Protein AF-A0A956WP10-F1 (afdb_monomer)

Mean predicted aligned error: 10.45 Å

Foldseek 3Di:
DQDAPDDAQDWAKFKAWEQDPQRKIKIWIFIWGFHDDDVVQQKTWIARAGTDDIFIAGNVGHTDDPVPDPVVLVVLVRVLHGFIAMDHSCRRVPDYDYDYVCCSVVVDCGRVVPDDPVVVVVVVVVVVVVVVVVPPDDDPDPDDD

Structure (mmCIF, N/CA/C/O backbone):
data_AF-A0A956WP10-F1
#
_entry.id   AF-A0A956WP10-F1
#
loop_
_atom_site.group_PDB
_atom_site.id
_atom_site.type_symbol
_atom_site.label_atom_id
_atom_site.label_alt_id
_atom_site.label_comp_id
_atom_site.label_asym_id
_atom_site.label_entity_id
_atom_site.label_seq_id
_atom_site.pdbx_PDB_ins_code
_atom_site.Cartn_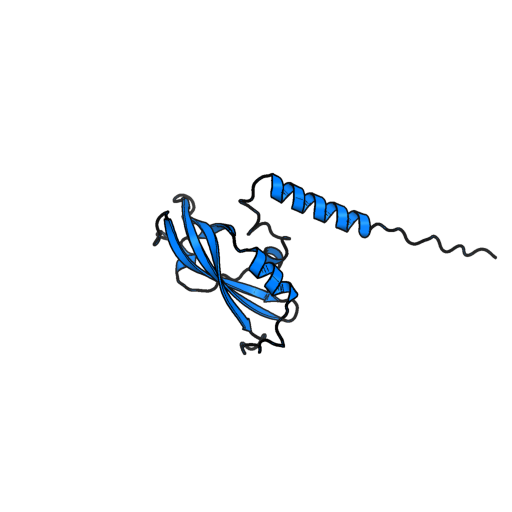x
_atom_site.Cartn_y
_atom_site.Cartn_z
_atom_site.occupancy
_atom_site.B_iso_or_equiv
_atom_site.auth_seq_id
_atom_site.auth_comp_id
_atom_site.auth_asym_id
_atom_site.auth_atom_id
_atom_site.pdbx_PDB_model_num
ATOM 1 N N . MET A 1 1 ? 0.862 -11.526 22.795 1.00 70.50 1 MET A N 1
ATOM 2 C CA . MET A 1 1 ? -0.068 -11.269 21.678 1.00 70.50 1 MET A CA 1
ATOM 3 C C . MET A 1 1 ? 0.383 -9.978 21.025 1.00 70.50 1 MET A C 1
ATOM 5 O O . MET A 1 1 ? 0.957 -9.174 21.752 1.00 70.50 1 MET A O 1
ATOM 9 N N . PRO A 1 2 ? 0.228 -9.811 19.707 1.00 81.19 2 PRO A N 1
ATOM 10 C CA . PRO A 1 2 ? 0.549 -8.551 19.044 1.00 81.19 2 PRO A CA 1
ATOM 11 C C . PRO A 1 2 ? -0.293 -7.423 19.651 1.00 81.19 2 PRO A C 1
ATOM 13 O O . PRO A 1 2 ? -1.477 -7.617 19.920 1.00 81.19 2 PRO A O 1
ATOM 16 N N . GLU A 1 3 ? 0.312 -6.266 19.900 1.00 88.94 3 GLU A N 1
ATOM 17 C CA . GLU A 1 3 ? -0.377 -5.107 20.473 1.00 88.94 3 GLU A CA 1
ATOM 18 C C . GLU A 1 3 ? -0.489 -3.996 19.432 1.00 88.94 3 GLU A C 1
ATOM 20 O O . GLU A 1 3 ? 0.414 -3.787 18.626 1.00 88.94 3 GLU A O 1
ATOM 25 N N . ALA A 1 4 ? -1.611 -3.279 19.449 1.00 92.44 4 ALA A N 1
ATOM 26 C CA . ALA A 1 4 ? -1.801 -2.115 18.599 1.00 92.44 4 ALA A CA 1
ATOM 27 C C . ALA A 1 4 ? -1.006 -0.924 19.158 1.00 92.44 4 ALA A C 1
ATOM 29 O O . ALA A 1 4 ? -1.360 -0.374 20.203 1.00 92.44 4 ALA A O 1
ATOM 30 N N . HIS A 1 5 ? 0.031 -0.488 18.447 1.00 95.94 5 HIS A N 1
ATOM 31 C CA . HIS A 1 5 ? 0.802 0.711 18.782 1.00 95.94 5 HIS A CA 1
ATOM 32 C C . HIS A 1 5 ? 0.088 2.015 18.388 1.00 95.94 5 HIS A C 1
ATOM 34 O O . HIS A 1 5 ? 0.383 3.069 18.955 1.00 95.94 5 HIS A O 1
ATOM 40 N N . TYR A 1 6 ? -0.862 1.955 17.447 1.00 96.31 6 TYR A N 1
ATOM 41 C CA . TYR A 1 6 ? -1.600 3.117 16.941 1.00 96.31 6 TYR A CA 1
ATOM 42 C C . TYR A 1 6 ? -3.113 3.000 17.169 1.00 96.31 6 TYR A C 1
ATOM 44 O O . TYR A 1 6 ? -3.698 1.921 17.118 1.00 96.31 6 TYR A O 1
ATOM 52 N N . GLN A 1 7 ? -3.761 4.142 17.392 1.00 96.06 7 GLN A N 1
ATOM 53 C CA . GLN A 1 7 ? -5.199 4.291 17.628 1.00 96.06 7 GLN A CA 1
ATOM 54 C C . GLN A 1 7 ? -5.904 4.935 16.424 1.00 96.06 7 GLN A C 1
ATOM 56 O O . GLN A 1 7 ? -5.255 5.642 15.645 1.00 96.06 7 GLN A O 1
ATOM 61 N N . PRO A 1 8 ? -7.232 4.758 16.268 1.00 96.00 8 PRO A N 1
ATOM 62 C CA . PRO A 1 8 ? -8.006 5.442 15.234 1.00 96.00 8 PRO A CA 1
ATOM 63 C C . PRO A 1 8 ? -7.738 6.954 15.180 1.00 96.00 8 PRO A C 1
ATOM 65 O O . PRO A 1 8 ? -7.695 7.637 16.203 1.00 96.00 8 PRO A O 1
ATOM 68 N N . GLY A 1 9 ? -7.531 7.476 13.971 1.00 94.06 9 GLY A N 1
ATOM 69 C CA . GLY A 1 9 ? -7.135 8.861 13.703 1.00 94.06 9 GLY A CA 1
ATOM 70 C C . GLY A 1 9 ? -5.620 9.103 13.684 1.00 94.06 9 GLY A C 1
ATOM 71 O O . GLY A 1 9 ? -5.174 10.091 13.099 1.00 94.06 9 GLY A O 1
ATOM 72 N N . GLN A 1 10 ? -4.809 8.206 14.254 1.00 97.62 10 GLN A N 1
ATOM 73 C CA . GLN A 1 10 ? -3.350 8.294 14.160 1.00 97.62 10 GLN A CA 1
ATOM 74 C C . GLN A 1 10 ? -2.845 7.773 12.814 1.00 97.62 10 GLN A C 1
ATOM 76 O O . GLN A 1 10 ? -3.550 7.083 12.075 1.00 97.62 10 GLN A O 1
ATOM 81 N N . SER A 1 11 ? -1.614 8.147 12.466 1.00 97.19 11 SER A N 1
ATOM 82 C CA . SER A 1 11 ? -0.989 7.741 11.211 1.00 97.19 11 SER A CA 1
ATOM 83 C C . SER A 1 11 ? 0.430 7.239 11.423 1.00 97.19 11 SER A C 1
ATOM 85 O O . SER A 1 11 ? 1.144 7.748 12.284 1.00 97.19 11 SER A O 1
ATOM 87 N N . PHE A 1 12 ? 0.840 6.295 10.583 1.00 97.06 12 PHE A N 1
ATOM 88 C CA . PHE A 1 12 ? 2.190 5.743 10.548 1.00 97.06 12 PHE A CA 1
ATOM 89 C C . PHE A 1 12 ? 2.656 5.523 9.108 1.00 97.06 12 PHE A C 1
ATOM 91 O O . PHE A 1 12 ? 1.867 5.600 8.162 1.00 97.06 12 PHE A O 1
ATOM 98 N N . SER A 1 13 ? 3.960 5.306 8.931 1.00 96.88 13 SER A N 1
ATOM 99 C CA . SER A 1 13 ? 4.521 4.973 7.619 1.00 96.88 13 SER A CA 1
ATOM 100 C C . SER A 1 13 ? 4.457 3.471 7.409 1.00 96.88 13 SER A C 1
ATOM 102 O O . SER A 1 13 ? 4.945 2.714 8.241 1.00 96.88 13 SER A O 1
ATOM 104 N N . LEU A 1 14 ? 3.895 3.055 6.281 1.00 96.75 14 LEU A N 1
ATOM 105 C CA . LEU A 1 14 ? 3.786 1.661 5.892 1.00 96.75 14 LEU A CA 1
ATOM 106 C C . LEU A 1 14 ? 4.591 1.415 4.620 1.00 96.75 14 LEU A C 1
ATOM 108 O O . LEU A 1 14 ? 4.476 2.169 3.652 1.00 96.75 14 LEU A O 1
ATOM 112 N N . GLN A 1 15 ? 5.393 0.355 4.629 1.00 96.69 15 GLN A N 1
ATOM 113 C CA . GLN A 1 15 ? 6.260 -0.009 3.517 1.00 96.69 15 GLN A CA 1
ATOM 114 C C . GLN A 1 15 ? 5.735 -1.266 2.824 1.00 96.69 15 GLN A C 1
ATOM 116 O O . GLN A 1 15 ? 5.450 -2.272 3.470 1.00 96.69 15 GLN A O 1
ATOM 121 N N . PHE A 1 16 ? 5.654 -1.225 1.499 1.00 96.94 16 PHE A N 1
ATOM 122 C CA . PHE A 1 16 ? 5.331 -2.370 0.657 1.00 96.94 16 PHE A CA 1
ATOM 123 C C . PHE A 1 16 ? 6.493 -2.685 -0.274 1.00 96.94 16 PHE A C 1
ATOM 125 O O . PHE A 1 16 ? 7.190 -1.782 -0.741 1.00 96.94 16 PHE A O 1
ATOM 132 N N . ALA A 1 17 ? 6.669 -3.969 -0.565 1.00 96.25 17 ALA A N 1
ATOM 133 C CA . ALA A 1 17 ? 7.606 -4.451 -1.561 1.00 96.25 17 ALA A CA 1
ATOM 134 C C . ALA A 1 17 ? 6.931 -5.490 -2.461 1.00 96.25 17 ALA A C 1
ATOM 136 O O . ALA A 1 17 ? 6.296 -6.423 -1.968 1.00 96.25 17 ALA A O 1
ATOM 137 N N . TRP A 1 18 ? 7.114 -5.363 -3.771 1.00 97.06 18 TRP A N 1
ATOM 138 C CA . TRP A 1 18 ? 6.697 -6.353 -4.762 1.00 97.06 18 TRP A CA 1
ATOM 139 C C . TRP A 1 18 ? 7.908 -6.824 -5.546 1.00 97.06 18 TRP A C 1
ATOM 141 O O . TRP A 1 18 ? 8.798 -6.033 -5.842 1.00 97.06 18 TRP A O 1
ATOM 151 N N . ARG A 1 19 ? 7.919 -8.105 -5.911 1.00 95.44 19 ARG A N 1
ATOM 152 C CA . ARG A 1 19 ? 8.873 -8.632 -6.885 1.00 95.44 19 ARG A CA 1
ATOM 153 C C . ARG A 1 19 ? 8.258 -8.551 -8.280 1.00 95.44 19 ARG A C 1
ATOM 155 O O . ARG A 1 19 ? 7.160 -9.076 -8.484 1.00 95.44 19 ARG A O 1
ATOM 162 N N . LEU A 1 20 ? 8.953 -7.897 -9.200 1.00 93.56 20 LEU A N 1
ATOM 163 C CA . LEU A 1 20 ? 8.553 -7.725 -10.592 1.00 93.56 20 LEU A CA 1
ATOM 164 C C . LEU A 1 20 ? 8.874 -8.984 -11.422 1.00 93.56 20 LEU A C 1
ATOM 166 O O . LEU A 1 20 ? 9.688 -9.812 -10.994 1.00 93.56 20 LEU A O 1
ATOM 170 N N . PRO A 1 21 ? 8.254 -9.165 -12.607 1.00 91.75 21 PRO A N 1
ATOM 171 C CA . PRO A 1 21 ? 8.484 -10.343 -13.452 1.00 91.75 21 PRO A CA 1
ATOM 172 C C . PRO A 1 21 ? 9.938 -10.494 -13.913 1.00 91.75 21 PRO A C 1
ATOM 174 O O . PRO A 1 21 ? 10.428 -11.613 -14.049 1.00 91.75 21 PRO A O 1
ATOM 177 N N . ASN A 1 22 ? 10.632 -9.372 -14.111 1.00 89.56 22 ASN A N 1
ATOM 178 C CA . ASN A 1 22 ? 12.047 -9.315 -14.482 1.00 89.56 22 ASN A CA 1
ATOM 179 C C . ASN A 1 22 ? 12.998 -9.681 -13.316 1.00 89.56 22 ASN A C 1
ATOM 181 O O . ASN A 1 22 ? 14.191 -9.867 -13.531 1.00 89.56 22 ASN A O 1
ATOM 185 N N . GLY A 1 23 ? 12.469 -9.848 -12.098 1.00 92.12 23 GLY A N 1
ATOM 186 C CA . GLY A 1 23 ? 13.223 -10.225 -10.905 1.00 92.12 23 GLY A CA 1
ATOM 187 C C . GLY A 1 23 ? 13.530 -9.073 -9.949 1.00 92.12 23 GLY A C 1
ATOM 188 O O . GLY A 1 23 ? 13.904 -9.365 -8.811 1.00 92.12 23 GLY A O 1
ATOM 189 N N . ASP A 1 24 ? 13.314 -7.829 -10.374 1.00 94.50 24 ASP A N 1
ATOM 190 C CA . ASP A 1 24 ? 13.553 -6.613 -9.595 1.00 94.50 24 ASP A CA 1
ATOM 191 C C . ASP A 1 24 ? 12.533 -6.440 -8.464 1.00 94.50 24 ASP A C 1
ATOM 193 O O . ASP A 1 24 ? 11.519 -7.144 -8.380 1.00 94.50 24 ASP A O 1
ATOM 197 N N . TYR A 1 25 ? 12.793 -5.480 -7.580 1.00 95.19 25 TYR A N 1
ATOM 198 C CA . TYR A 1 25 ? 11.926 -5.141 -6.462 1.00 95.19 25 TYR A CA 1
ATOM 199 C C . TYR A 1 25 ? 11.405 -3.718 -6.560 1.00 95.19 25 TYR A C 1
ATOM 201 O O . TYR A 1 25 ? 12.161 -2.755 -6.507 1.00 95.19 25 TYR A O 1
ATOM 209 N N . LEU A 1 26 ? 10.086 -3.586 -6.564 1.00 95.88 26 LEU A N 1
ATOM 210 C CA . LEU A 1 26 ? 9.393 -2.315 -6.436 1.00 95.88 26 LEU A CA 1
ATOM 211 C C . LEU A 1 26 ? 9.087 -2.055 -4.961 1.00 95.88 26 LEU A C 1
ATOM 213 O O . LEU A 1 26 ? 8.375 -2.845 -4.337 1.00 95.88 26 LEU A O 1
ATOM 217 N N . ARG A 1 27 ? 9.597 -0.961 -4.389 1.00 95.94 27 ARG A N 1
ATOM 218 C CA . ARG A 1 27 ? 9.365 -0.586 -2.986 1.00 95.94 27 ARG A CA 1
ATOM 219 C C . ARG A 1 27 ? 8.635 0.740 -2.892 1.00 95.94 27 ARG A C 1
ATOM 221 O O . ARG A 1 27 ? 9.089 1.736 -3.446 1.00 95.94 27 ARG A O 1
ATOM 228 N N . ALA A 1 28 ? 7.551 0.776 -2.127 1.00 96.69 28 ALA A N 1
ATOM 229 C CA . ALA A 1 28 ? 6.744 1.974 -1.937 1.00 96.69 28 ALA A CA 1
ATOM 230 C C . ALA A 1 28 ? 6.462 2.225 -0.458 1.00 96.69 28 ALA A C 1
ATOM 232 O O . ALA A 1 28 ? 6.222 1.294 0.309 1.00 96.69 28 ALA A O 1
ATOM 233 N N . ILE A 1 29 ? 6.446 3.498 -0.075 1.00 97.19 29 ILE A N 1
ATOM 234 C CA . ILE A 1 29 ? 6.105 3.948 1.271 1.00 97.19 29 ILE A CA 1
ATOM 235 C C . ILE A 1 29 ? 4.834 4.785 1.190 1.00 97.19 29 ILE A C 1
ATOM 237 O O . ILE A 1 29 ? 4.754 5.740 0.413 1.00 97.19 29 ILE A O 1
ATOM 241 N N . PHE A 1 30 ? 3.858 4.456 2.029 1.00 97.62 30 PHE A N 1
ATOM 242 C CA . PHE A 1 30 ? 2.613 5.197 2.177 1.00 97.62 30 PHE A CA 1
ATOM 243 C C . PHE A 1 30 ? 2.467 5.724 3.599 1.00 97.62 30 PHE A C 1
ATOM 245 O O . PHE A 1 30 ? 2.864 5.076 4.564 1.00 97.62 30 PHE A O 1
ATOM 252 N N . GLN A 1 31 ? 1.834 6.883 3.737 1.00 97.44 31 GLN A N 1
ATOM 253 C CA . GLN A 1 31 ? 1.246 7.293 5.001 1.00 97.44 31 GLN A CA 1
ATOM 254 C C . GLN A 1 31 ? -0.074 6.540 5.161 1.00 97.44 31 GLN A C 1
ATOM 256 O O . GLN A 1 31 ? -1.002 6.740 4.375 1.00 97.44 31 GLN A O 1
ATOM 261 N N . ALA A 1 32 ? -0.152 5.678 6.167 1.00 97.25 32 ALA A N 1
ATOM 262 C CA . ALA A 1 32 ? -1.359 4.967 6.551 1.00 97.25 32 ALA A CA 1
ATOM 263 C C . ALA A 1 32 ? -2.039 5.698 7.712 1.00 97.25 32 ALA A C 1
ATOM 265 O O . ALA A 1 32 ? -1.373 6.069 8.674 1.00 97.25 32 ALA A O 1
ATOM 266 N N . THR A 1 33 ? -3.354 5.889 7.639 1.00 97.50 33 THR A N 1
ATOM 267 C CA . THR A 1 33 ? -4.169 6.412 8.745 1.00 97.50 33 THR A CA 1
ATOM 268 C C . THR A 1 33 ? -5.040 5.294 9.292 1.00 97.50 33 THR A C 1
ATOM 270 O O . THR A 1 33 ? -5.772 4.663 8.528 1.00 97.50 33 THR A O 1
ATOM 273 N N . VAL A 1 34 ? -4.979 5.060 10.602 1.00 96.19 34 VAL A N 1
ATOM 274 C CA . VAL A 1 34 ? -5.820 4.069 11.280 1.00 96.19 34 VAL A CA 1
ATOM 275 C C . VAL A 1 34 ? -7.255 4.576 11.307 1.00 96.19 34 VAL A C 1
ATOM 277 O O . VAL A 1 34 ? -7.529 5.674 11.789 1.00 96.19 34 VAL A O 1
ATOM 280 N N . LEU A 1 35 ? -8.169 3.776 10.768 1.00 93.44 35 LEU A N 1
ATOM 281 C CA . LEU A 1 35 ? -9.604 4.040 10.789 1.00 93.44 35 LEU A CA 1
ATOM 282 C C . LEU A 1 35 ? -10.288 3.286 11.927 1.00 93.44 35 LEU A C 1
ATOM 284 O O . LEU A 1 35 ? -11.179 3.837 12.563 1.00 93.44 35 LEU A O 1
ATOM 288 N N . ASP A 1 36 ? -9.875 2.041 12.161 1.00 92.44 36 ASP A N 1
ATOM 289 C CA . ASP A 1 36 ? -10.459 1.164 13.174 1.00 92.44 36 ASP A CA 1
ATOM 290 C C . ASP A 1 36 ? -9.475 0.054 13.581 1.00 92.44 36 ASP A C 1
ATOM 292 O O . ASP A 1 36 ? -8.470 -0.185 12.899 1.00 92.44 36 ASP A O 1
ATOM 296 N N . LEU A 1 37 ? -9.780 -0.640 14.676 1.00 91.75 37 LEU A N 1
ATOM 297 C CA . LEU A 1 37 ? -9.038 -1.787 15.194 1.00 91.75 37 LEU A CA 1
ATOM 298 C C . LEU A 1 37 ? -9.918 -3.041 15.152 1.00 91.75 37 LEU A C 1
ATOM 300 O O . LEU A 1 37 ? -11.113 -2.992 15.429 1.00 91.75 37 LEU A O 1
ATOM 304 N N . VAL A 1 38 ? -9.317 -4.198 14.881 1.00 90.06 38 VAL A N 1
ATOM 305 C CA . VAL A 1 38 ? -9.974 -5.510 14.958 1.00 90.06 38 VAL A CA 1
ATOM 306 C C . VAL A 1 38 ? -9.229 -6.365 15.988 1.00 90.06 38 VAL A C 1
ATOM 308 O O . VAL A 1 38 ? -8.404 -7.199 15.607 1.00 90.06 38 VAL A O 1
ATOM 311 N N . PRO A 1 39 ? -9.502 -6.193 17.300 1.00 85.88 39 PRO A N 1
ATOM 312 C CA . PRO A 1 39 ? -8.735 -6.853 18.358 1.00 85.88 39 PRO A CA 1
ATOM 313 C C . PRO A 1 39 ? -8.800 -8.379 18.303 1.00 85.88 39 PRO A C 1
ATOM 315 O O . PRO A 1 39 ? -7.813 -9.042 18.567 1.00 85.88 39 PRO A O 1
ATOM 318 N N . GLY A 1 40 ? -9.936 -8.956 17.896 1.00 85.94 40 GLY A N 1
ATOM 319 C CA . GLY A 1 40 ? -10.073 -10.413 17.772 1.00 85.94 40 GLY A CA 1
ATOM 320 C C . GLY A 1 40 ? -9.257 -11.039 16.633 1.00 85.94 40 GLY A C 1
ATOM 321 O O . GLY A 1 40 ? -9.269 -12.258 16.486 1.00 85.94 40 GLY A O 1
ATOM 322 N N . ALA A 1 41 ? -8.601 -10.227 15.801 1.00 88.12 41 ALA A N 1
ATOM 323 C CA . ALA A 1 41 ? -7.795 -10.684 14.674 1.00 88.12 41 ALA A CA 1
ATOM 324 C C . ALA A 1 41 ? -6.431 -9.980 14.586 1.00 88.12 41 ALA A C 1
ATOM 326 O O . ALA A 1 41 ? -5.795 -10.086 13.536 1.00 88.12 41 ALA A O 1
ATOM 327 N N . ASP A 1 42 ? -6.035 -9.252 15.637 1.00 93.75 42 ASP A N 1
ATOM 328 C CA . ASP A 1 42 ? -4.778 -8.505 15.749 1.00 93.75 42 ASP A CA 1
ATOM 329 C C . ASP A 1 42 ? -4.470 -7.619 14.529 1.00 93.75 42 ASP A C 1
ATOM 331 O O . ASP A 1 42 ? -3.392 -7.681 13.932 1.00 93.75 42 ASP A O 1
ATOM 335 N N . LYS A 1 43 ? -5.467 -6.840 14.087 1.00 92.62 43 LYS A N 1
ATOM 336 C CA . LYS A 1 43 ? -5.409 -6.103 12.817 1.00 92.62 43 LYS A CA 1
ATOM 337 C C . LYS A 1 43 ? -5.873 -4.658 12.908 1.00 92.62 43 LYS A C 1
ATOM 339 O O . LYS A 1 43 ? -6.894 -4.360 13.522 1.00 92.62 43 LYS A O 1
ATOM 344 N N . TYR A 1 44 ? -5.200 -3.785 12.168 1.00 94.00 44 TYR A N 1
ATOM 345 C CA . TYR A 1 44 ? -5.673 -2.445 11.842 1.00 94.00 44 TYR A CA 1
ATOM 346 C C . TYR A 1 44 ? -6.585 -2.467 10.612 1.00 94.00 44 TYR A C 1
ATOM 348 O O . TYR A 1 44 ? -6.317 -3.180 9.641 1.00 94.00 44 TYR A O 1
ATOM 356 N N . VAL A 1 45 ? -7.605 -1.612 10.600 1.00 93.44 45 VAL A N 1
ATOM 357 C CA . VAL A 1 45 ? -8.230 -1.110 9.370 1.00 93.44 45 VAL A CA 1
ATOM 358 C C . VAL A 1 45 ? -7.594 0.240 9.068 1.00 93.44 45 VAL A C 1
ATOM 360 O O . VAL A 1 45 ? -7.706 1.168 9.868 1.00 93.44 45 VAL A O 1
ATOM 363 N N . ILE A 1 46 ? -6.914 0.363 7.929 1.00 95.06 46 ILE A N 1
ATOM 364 C CA . ILE A 1 46 ? -6.169 1.572 7.564 1.00 95.06 46 ILE A CA 1
ATOM 365 C C . ILE A 1 46 ? -6.597 2.114 6.209 1.00 95.06 46 ILE A C 1
ATOM 367 O O . ILE A 1 46 ? -6.953 1.356 5.309 1.00 95.06 46 ILE A O 1
ATOM 371 N N . ARG A 1 47 ? -6.476 3.429 6.040 1.00 95.38 47 ARG A N 1
ATOM 372 C CA . ARG A 1 47 ? -6.497 4.093 4.736 1.00 95.38 47 ARG A CA 1
ATOM 373 C C . ARG A 1 47 ? -5.078 4.440 4.313 1.00 95.38 47 ARG A C 1
ATOM 375 O O . ARG A 1 47 ? -4.359 5.074 5.081 1.00 95.38 47 ARG A O 1
ATOM 382 N N . LEU A 1 48 ? -4.697 4.111 3.083 1.00 96.00 48 LEU A N 1
ATOM 383 C CA . LEU A 1 48 ? -3.451 4.576 2.468 1.00 96.00 48 LEU A CA 1
ATOM 384 C C . LEU A 1 48 ? -3.607 6.049 2.073 1.00 96.00 48 LEU A C 1
ATOM 386 O O . LEU A 1 48 ? -3.923 6.366 0.935 1.00 96.00 48 LEU A O 1
ATOM 390 N N . ALA A 1 49 ? -3.469 6.970 3.021 1.00 94.06 49 ALA A N 1
ATOM 391 C CA . ALA A 1 49 ? -3.807 8.379 2.834 1.00 94.06 49 ALA A CA 1
ATOM 392 C C . ALA A 1 49 ? -2.980 9.066 1.735 1.00 94.06 49 ALA A C 1
ATOM 394 O O . ALA A 1 49 ? -3.506 9.907 1.006 1.00 94.06 49 ALA A O 1
ATOM 395 N N . ARG A 1 50 ? -1.690 8.728 1.627 1.00 94.25 50 ARG A N 1
ATOM 396 C CA . ARG A 1 50 ? -0.733 9.433 0.764 1.00 94.25 50 ARG A CA 1
ATOM 397 C C . ARG A 1 50 ? 0.431 8.528 0.374 1.00 94.25 50 ARG A C 1
ATOM 399 O O . ARG A 1 50 ? 1.008 7.881 1.242 1.00 94.25 50 ARG A O 1
ATOM 406 N N . PHE A 1 51 ? 0.839 8.562 -0.892 1.00 96.62 51 PHE A N 1
ATOM 407 C CA . PHE A 1 51 ? 2.143 8.054 -1.328 1.00 96.62 51 PHE A CA 1
ATOM 408 C C . PHE A 1 51 ? 3.265 8.995 -0.851 1.00 96.62 51 PHE A C 1
ATOM 410 O O . PHE A 1 51 ? 3.180 10.211 -1.035 1.00 96.62 51 PHE A O 1
ATOM 417 N N . LEU A 1 52 ? 4.292 8.450 -0.198 1.00 95.44 52 LEU A N 1
ATOM 418 C CA . LEU A 1 52 ? 5.404 9.217 0.374 1.00 95.44 52 LEU A CA 1
ATOM 419 C C . LEU A 1 52 ? 6.647 9.174 -0.505 1.00 95.44 52 LEU A C 1
ATOM 421 O O . LEU A 1 52 ? 7.223 10.217 -0.801 1.00 95.44 52 LEU A O 1
ATOM 425 N N . ALA A 1 53 ? 7.066 7.972 -0.878 1.00 94.50 53 ALA A N 1
ATOM 426 C CA . ALA A 1 53 ? 8.283 7.732 -1.632 1.00 94.50 53 ALA A CA 1
ATOM 427 C C . ALA A 1 53 ? 8.242 6.335 -2.244 1.00 94.50 53 ALA A C 1
ATOM 429 O O . ALA A 1 53 ? 7.487 5.467 -1.798 1.00 94.50 53 ALA A O 1
ATOM 430 N N . GLY A 1 54 ? 9.104 6.105 -3.222 1.00 93.69 54 GLY A N 1
ATOM 431 C CA . GLY A 1 54 ? 9.323 4.782 -3.764 1.00 93.69 54 GLY A CA 1
ATOM 432 C C . GLY A 1 54 ? 10.636 4.697 -4.525 1.00 93.69 54 GLY A C 1
ATOM 433 O O . GLY A 1 54 ? 11.229 5.721 -4.862 1.00 93.69 54 GLY A O 1
ATOM 434 N N . ARG A 1 55 ? 11.101 3.470 -4.732 1.00 94.62 55 ARG A N 1
ATOM 435 C CA . ARG A 1 55 ? 12.268 3.147 -5.549 1.00 94.62 55 ARG A CA 1
ATOM 436 C C . ARG A 1 55 ? 12.117 1.754 -6.149 1.00 94.62 55 ARG A C 1
ATOM 438 O O . ARG A 1 55 ? 11.382 0.928 -5.601 1.00 94.62 55 ARG A O 1
ATOM 445 N N . GLU A 1 56 ? 12.831 1.506 -7.233 1.00 95.50 56 GLU A N 1
ATOM 446 C CA . GLU A 1 56 ? 13.071 0.154 -7.721 1.00 95.50 56 GLU A CA 1
ATOM 447 C C . GLU A 1 56 ? 14.494 -0.252 -7.380 1.00 95.50 56 GLU A C 1
ATOM 449 O O . GLU A 1 56 ? 15.424 0.541 -7.526 1.00 95.50 56 GLU A O 1
ATOM 454 N N . ASP A 1 57 ? 14.639 -1.480 -6.908 1.00 93.81 57 ASP A N 1
ATOM 455 C CA . ASP A 1 57 ? 15.924 -2.114 -6.683 1.00 93.81 57 ASP A CA 1
ATOM 456 C C . ASP A 1 57 ? 16.074 -3.243 -7.716 1.00 93.81 57 ASP A C 1
ATOM 458 O O . ASP A 1 57 ? 15.150 -4.036 -7.903 1.00 93.81 57 ASP A O 1
ATOM 462 N N . GLU A 1 58 ? 17.231 -3.348 -8.361 1.00 93.62 58 GLU A N 1
ATOM 463 C CA . GLU A 1 58 ? 17.627 -4.522 -9.135 1.00 93.62 58 GLU A CA 1
ATOM 464 C C . GLU A 1 58 ? 17.577 -5.790 -8.266 1.00 93.62 58 GLU A C 1
ATOM 466 O O . GLU A 1 58 ? 17.620 -5.743 -7.029 1.00 93.62 58 GLU A O 1
ATOM 471 N N . ALA A 1 59 ? 17.546 -6.959 -8.905 1.00 90.44 59 ALA A N 1
ATOM 472 C CA . ALA A 1 59 ? 17.591 -8.244 -8.203 1.00 90.44 59 ALA A CA 1
ATOM 473 C C . ALA A 1 59 ? 18.810 -8.408 -7.262 1.00 90.44 59 ALA A C 1
ATOM 475 O O . ALA A 1 59 ? 18.741 -9.186 -6.306 1.00 90.44 59 ALA A O 1
ATOM 476 N N . ASP A 1 60 ? 19.910 -7.687 -7.511 1.00 91.88 60 ASP A N 1
ATOM 477 C CA . ASP A 1 60 ? 21.117 -7.667 -6.673 1.00 91.88 60 ASP A CA 1
ATOM 478 C C . ASP A 1 60 ? 21.066 -6.635 -5.522 1.00 91.88 60 ASP A C 1
ATOM 480 O O . ASP A 1 60 ? 21.968 -6.591 -4.681 1.00 91.88 60 ASP A O 1
ATOM 484 N N . GLY A 1 61 ? 19.993 -5.840 -5.450 1.00 88.06 61 GLY A N 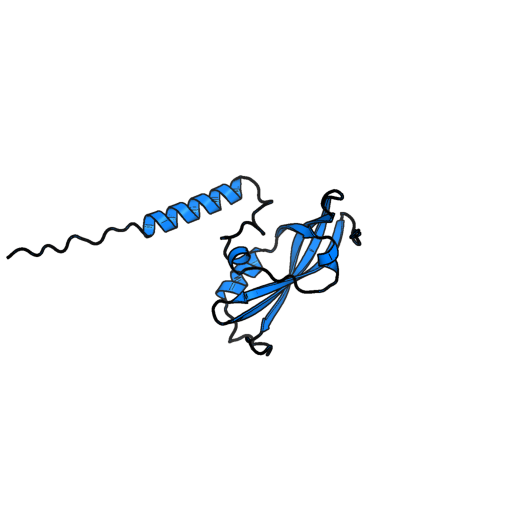1
ATOM 485 C CA . GLY A 1 61 ? 19.749 -4.828 -4.427 1.00 88.06 61 GLY A CA 1
ATOM 486 C C . GLY A 1 61 ? 20.250 -3.422 -4.765 1.00 88.06 61 GLY A C 1
ATOM 487 O O . GLY A 1 61 ? 20.141 -2.537 -3.910 1.00 88.06 61 GLY A O 1
ATOM 488 N N . ARG A 1 62 ? 20.795 -3.182 -5.965 1.00 93.06 62 ARG A N 1
ATOM 489 C CA . ARG A 1 62 ? 21.153 -1.829 -6.418 1.00 93.06 62 ARG A CA 1
ATOM 490 C C . ARG A 1 62 ? 19.912 -1.012 -6.739 1.00 93.06 62 ARG A C 1
ATOM 492 O O . ARG A 1 62 ? 19.002 -1.496 -7.390 1.00 93.06 62 ARG A O 1
ATOM 499 N N . VAL A 1 63 ? 19.884 0.244 -6.304 1.00 93.62 63 VAL A N 1
ATOM 500 C CA . VAL A 1 63 ? 18.773 1.154 -6.617 1.00 93.62 63 VAL A CA 1
ATOM 501 C C . VAL A 1 63 ? 18.867 1.571 -8.082 1.00 93.62 63 VAL A C 1
ATOM 503 O O . VAL A 1 63 ? 19.901 2.102 -8.493 1.00 93.62 63 VAL A O 1
ATOM 506 N N . LYS A 1 64 ? 17.784 1.384 -8.836 1.00 92.44 64 LYS A N 1
ATOM 507 C CA . LYS A 1 64 ? 17.687 1.830 -10.224 1.00 92.44 64 LYS A CA 1
ATOM 508 C C . LYS A 1 64 ? 17.631 3.356 -10.336 1.00 92.44 64 LYS A C 1
ATOM 510 O O . LYS A 1 64 ? 17.004 4.014 -9.493 1.00 92.44 64 LYS A O 1
ATOM 515 N N . PRO A 1 65 ? 18.240 3.939 -11.380 1.00 89.62 65 PRO A N 1
ATOM 516 C CA . PRO A 1 65 ? 18.061 5.348 -11.695 1.00 89.62 65 PRO A CA 1
ATOM 517 C C . PRO A 1 65 ? 16.642 5.616 -12.232 1.00 89.62 65 PRO A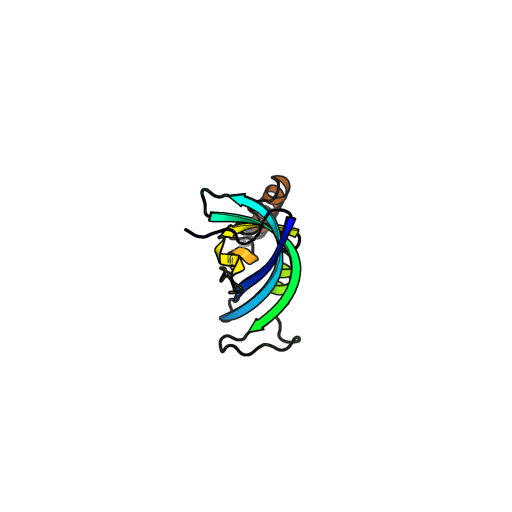 C 1
ATOM 519 O O . PRO A 1 65 ? 15.920 4.710 -12.642 1.00 89.62 65 PRO A O 1
ATOM 522 N N . LEU A 1 66 ? 16.211 6.882 -12.183 1.00 84.62 66 LEU A N 1
ATOM 523 C CA . LEU A 1 66 ? 14.820 7.271 -12.470 1.00 84.62 66 LEU A CA 1
ATOM 524 C C . LEU A 1 66 ? 14.377 6.992 -13.915 1.00 84.62 66 LEU A C 1
ATOM 526 O O . LEU A 1 66 ? 13.189 6.809 -14.162 1.00 84.62 66 LEU A O 1
ATOM 530 N N . ASP A 1 67 ? 15.312 7.007 -14.858 1.00 85.69 67 ASP A N 1
ATOM 531 C CA . ASP A 1 67 ? 15.104 6.762 -16.286 1.00 85.69 67 ASP A CA 1
ATOM 532 C C . ASP A 1 67 ? 14.980 5.274 -16.648 1.00 85.69 67 ASP A C 1
ATOM 534 O O . ASP A 1 67 ? 14.535 4.958 -17.748 1.00 85.69 67 ASP A O 1
ATOM 538 N N . GLU A 1 68 ? 15.298 4.372 -15.716 1.00 86.19 68 GLU A N 1
ATOM 539 C CA . GLU A 1 68 ? 15.211 2.913 -15.883 1.00 86.19 68 GLU A CA 1
ATOM 540 C C . GLU A 1 68 ? 14.034 2.284 -15.114 1.00 86.19 68 GLU A C 1
ATOM 542 O O . GLU A 1 68 ? 13.920 1.059 -15.029 1.00 86.19 68 GLU A O 1
ATOM 547 N N . LEU A 1 69 ? 13.168 3.116 -14.526 1.00 88.31 69 LEU A N 1
ATOM 548 C CA . LEU A 1 69 ? 12.005 2.657 -13.769 1.00 88.31 69 LEU A CA 1
ATOM 549 C C . LEU A 1 69 ? 10.907 2.112 -14.685 1.00 88.31 69 LEU A C 1
ATOM 551 O O . LEU A 1 69 ? 10.563 2.709 -15.708 1.00 88.31 69 LEU A O 1
ATOM 555 N N . GLU A 1 70 ? 10.271 1.031 -14.248 1.00 84.81 70 GLU A N 1
ATOM 556 C CA . GLU A 1 70 ? 9.146 0.408 -14.936 1.00 84.81 70 GLU A CA 1
ATOM 557 C C . GLU A 1 70 ? 7.857 1.206 -14.668 1.00 84.81 70 GLU A C 1
ATOM 559 O O . GLU A 1 70 ? 7.085 0.934 -13.740 1.00 84.81 70 GLU A O 1
ATOM 564 N N . GLY A 1 71 ? 7.625 2.239 -15.485 1.00 87.44 71 GLY A N 1
ATOM 565 C CA . GLY A 1 71 ? 6.551 3.221 -15.286 1.00 87.44 71 GLY A CA 1
ATOM 566 C C . GLY A 1 71 ? 5.154 2.618 -15.087 1.00 87.44 71 GLY A C 1
ATOM 567 O O . GLY A 1 71 ? 4.396 3.110 -14.251 1.00 87.44 71 GLY A O 1
ATOM 568 N N . GLU A 1 72 ? 4.837 1.512 -15.771 1.00 90.06 72 GLU A N 1
ATOM 569 C CA . GLU A 1 72 ? 3.524 0.858 -15.668 1.00 90.06 72 GLU A CA 1
ATOM 570 C C . GLU A 1 72 ? 3.197 0.379 -14.244 1.00 90.06 72 GLU A C 1
ATOM 572 O O . GLU A 1 72 ? 2.066 0.527 -13.777 1.00 90.06 72 GLU A O 1
ATOM 577 N N . TYR A 1 73 ? 4.182 -0.143 -13.503 1.00 91.56 73 TYR A N 1
ATOM 578 C CA . TYR A 1 73 ? 3.951 -0.607 -12.135 1.00 91.56 73 TYR A CA 1
ATOM 579 C C . TYR A 1 73 ? 3.876 0.561 -11.155 1.00 91.56 73 TYR A C 1
ATOM 581 O O . TYR A 1 73 ? 3.139 0.490 -10.168 1.00 91.56 73 TYR A O 1
ATOM 589 N N . TRP A 1 74 ? 4.584 1.659 -11.427 1.00 93.06 74 TRP A N 1
ATOM 590 C CA . TRP A 1 74 ? 4.465 2.881 -10.633 1.00 93.06 74 TRP A CA 1
ATOM 591 C C . TRP A 1 74 ? 3.089 3.517 -10.735 1.00 93.06 74 TRP A C 1
ATOM 593 O O . TRP A 1 74 ? 2.585 4.007 -9.722 1.00 93.06 74 TRP A O 1
ATOM 603 N N . ASP A 1 75 ? 2.471 3.491 -11.912 1.00 91.44 75 ASP A N 1
ATOM 604 C CA . ASP A 1 75 ? 1.103 3.973 -12.086 1.00 91.44 75 ASP A CA 1
ATOM 605 C C . ASP A 1 75 ? 0.135 3.164 -11.210 1.00 91.44 75 ASP A C 1
ATOM 607 O O . ASP A 1 75 ? -0.616 3.748 -10.423 1.00 91.44 75 ASP A O 1
ATOM 611 N N . LEU A 1 76 ? 0.257 1.830 -11.208 1.00 92.00 76 LEU A N 1
ATOM 612 C CA . LEU A 1 76 ? -0.523 0.955 -10.322 1.00 92.00 76 LEU A CA 1
ATOM 613 C C . LEU A 1 76 ? -0.285 1.258 -8.835 1.00 92.00 76 LEU A C 1
ATOM 615 O O . LEU A 1 76 ? -1.231 1.288 -8.048 1.00 92.00 76 LEU A O 1
ATOM 619 N N . VAL A 1 77 ? 0.964 1.520 -8.429 1.00 94.19 77 VAL A N 1
ATOM 620 C CA . VAL A 1 77 ? 1.284 1.902 -7.042 1.00 94.19 77 VAL A CA 1
ATOM 621 C C . VAL A 1 77 ? 0.614 3.226 -6.678 1.00 94.19 77 VAL A C 1
ATOM 623 O O . VAL A 1 77 ? 0.045 3.350 -5.591 1.00 94.19 77 VAL A O 1
ATOM 626 N N . ARG A 1 78 ? 0.639 4.227 -7.564 1.00 91.31 78 ARG A N 1
ATOM 627 C CA . ARG A 1 78 ? 0.024 5.539 -7.300 1.00 91.31 78 ARG A CA 1
ATOM 628 C C . ARG A 1 78 ? -1.486 5.425 -7.097 1.00 91.31 78 ARG A C 1
ATOM 630 O O . ARG A 1 78 ? -2.017 6.082 -6.195 1.00 91.31 78 ARG A O 1
ATOM 637 N N . GLU A 1 79 ? -2.148 4.546 -7.846 1.00 90.81 79 GLU A N 1
ATOM 638 C CA . GLU A 1 79 ? -3.583 4.246 -7.727 1.00 90.81 79 GLU A CA 1
ATOM 639 C C . GLU A 1 79 ? -3.989 3.570 -6.402 1.00 90.81 79 GLU A C 1
ATOM 641 O O . GLU A 1 79 ? -5.183 3.476 -6.086 1.00 90.81 79 GLU A O 1
ATOM 646 N N . LEU A 1 80 ? -3.023 3.118 -5.591 1.00 92.25 80 LEU A N 1
ATOM 647 C CA . LEU A 1 80 ? -3.295 2.605 -4.246 1.00 92.25 80 LEU A CA 1
ATOM 648 C C . LEU A 1 80 ? -3.605 3.718 -3.236 1.00 92.25 80 LEU A C 1
ATOM 650 O O . LEU A 1 80 ? -4.162 3.453 -2.167 1.00 92.25 80 LEU A O 1
ATOM 654 N N . SER A 1 81 ? -3.270 4.971 -3.553 1.00 92.88 81 SER A N 1
ATOM 655 C CA . SER A 1 81 ? -3.585 6.103 -2.681 1.00 92.88 81 SER A CA 1
ATOM 656 C C . SER A 1 81 ? -5.100 6.240 -2.503 1.00 92.88 81 SER A C 1
ATOM 658 O O . SER A 1 81 ? -5.875 6.241 -3.453 1.00 92.88 81 SER A O 1
ATOM 660 N N . GLY A 1 82 ? -5.532 6.371 -1.257 1.00 90.75 82 GLY A N 1
ATOM 661 C CA . GLY A 1 82 ? -6.925 6.473 -0.850 1.00 90.75 82 GLY A CA 1
ATOM 662 C C . GLY A 1 82 ? -7.607 5.139 -0.544 1.00 90.75 82 GLY A C 1
ATOM 663 O O . GLY A 1 82 ? -8.670 5.187 0.078 1.00 90.75 82 GLY A O 1
ATOM 664 N N . ARG A 1 83 ? -7.010 3.991 -0.911 1.00 91.06 83 ARG A N 1
ATOM 665 C CA . ARG A 1 83 ? -7.563 2.648 -0.653 1.00 91.06 83 ARG A CA 1
ATOM 666 C C . ARG A 1 83 ? -7.613 2.351 0.846 1.00 91.06 83 ARG A C 1
ATOM 668 O O . ARG A 1 83 ? -6.720 2.754 1.596 1.00 91.06 83 ARG A O 1
ATOM 675 N N . THR A 1 84 ? -8.622 1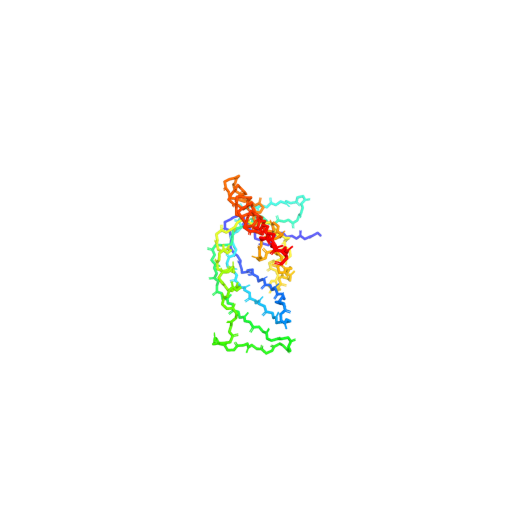.591 1.259 1.00 92.19 84 THR A N 1
ATOM 676 C CA . THR A 1 84 ? -8.729 1.047 2.618 1.00 92.19 84 THR A CA 1
ATOM 677 C C . THR A 1 84 ? -8.357 -0.431 2.602 1.00 92.19 84 THR A C 1
ATOM 679 O O . THR A 1 84 ? -8.812 -1.180 1.739 1.00 92.19 84 THR A O 1
ATOM 682 N N . ILE A 1 85 ? -7.531 -0.857 3.552 1.00 93.00 85 ILE A N 1
ATOM 683 C CA . ILE A 1 85 ? -7.097 -2.248 3.702 1.00 93.00 85 ILE A CA 1
ATOM 684 C C . ILE A 1 85 ? -7.090 -2.659 5.168 1.00 93.00 85 ILE A C 1
ATOM 686 O O . ILE A 1 85 ? -7.193 -1.828 6.071 1.00 93.00 85 ILE A O 1
ATOM 690 N N . THR A 1 86 ? -6.909 -3.956 5.395 1.00 92.75 86 THR A N 1
ATOM 691 C CA . THR A 1 86 ? -6.660 -4.496 6.727 1.00 92.75 86 THR A CA 1
ATOM 692 C C . THR A 1 86 ? -5.308 -5.161 6.785 1.00 92.75 86 THR A C 1
ATOM 694 O O . THR A 1 86 ? -4.940 -5.916 5.884 1.00 92.75 86 THR A O 1
ATOM 697 N N . ILE A 1 87 ? -4.590 -4.885 7.865 1.00 94.00 87 ILE A N 1
ATOM 698 C CA . ILE A 1 87 ? -3.196 -5.265 8.031 1.00 94.00 87 ILE A CA 1
ATOM 699 C C . ILE A 1 87 ? -2.931 -5.671 9.475 1.00 94.00 87 ILE A C 1
ATOM 701 O O . ILE A 1 87 ? -3.635 -5.206 10.366 1.00 94.00 87 ILE A O 1
ATOM 705 N N . ALA A 1 88 ? -1.980 -6.573 9.701 1.00 94.44 88 ALA A N 1
ATOM 706 C CA . ALA A 1 88 ? -1.646 -7.032 11.048 1.00 94.44 88 ALA A CA 1
ATOM 707 C C . ALA A 1 88 ? -1.014 -5.902 11.875 1.00 94.44 88 ALA A C 1
ATOM 709 O O . ALA A 1 88 ? -0.424 -4.987 11.293 1.00 94.44 88 ALA A O 1
ATOM 710 N N . TYR A 1 89 ? -1.137 -5.959 13.204 1.00 94.00 89 TYR A N 1
ATOM 711 C CA . TYR A 1 89 ? -0.552 -4.942 14.079 1.00 94.00 89 TYR A CA 1
ATOM 712 C C . TYR A 1 89 ? 0.962 -4.810 13.901 1.00 94.00 89 TYR A C 1
ATOM 714 O O . TYR A 1 89 ? 1.476 -3.700 13.898 1.00 94.00 89 TYR A O 1
ATOM 722 N N . GLU A 1 90 ? 1.666 -5.905 13.618 1.00 92.94 90 GLU A N 1
ATOM 723 C CA . GLU A 1 90 ? 3.121 -5.890 13.436 1.00 92.94 90 GLU A CA 1
ATOM 724 C C . GLU A 1 90 ? 3.589 -5.126 12.191 1.00 92.94 90 GLU A C 1
ATOM 726 O O . GLU A 1 90 ? 4.766 -4.811 12.075 1.00 92.94 90 GLU A O 1
ATOM 731 N N . ALA A 1 91 ? 2.696 -4.798 11.253 1.00 91.31 91 ALA A N 1
ATOM 732 C CA . ALA A 1 91 ? 3.074 -4.072 10.041 1.00 91.31 91 ALA A CA 1
ATOM 733 C C . ALA A 1 91 ? 3.520 -2.619 10.283 1.00 91.31 91 ALA A C 1
ATOM 735 O O . ALA A 1 91 ? 3.918 -1.930 9.342 1.00 91.31 91 ALA A O 1
ATOM 736 N N . ASP A 1 92 ? 3.408 -2.134 11.517 1.00 86.31 92 ASP A N 1
ATOM 737 C CA . ASP A 1 92 ? 3.877 -0.816 11.925 1.00 86.31 92 ASP A CA 1
ATOM 738 C C . ASP A 1 92 ? 5.336 -0.798 12.430 1.00 86.31 92 ASP A C 1
ATOM 740 O O . ASP A 1 92 ? 5.847 0.267 12.783 1.00 86.31 92 ASP A O 1
ATOM 744 N N . ASP A 1 93 ? 6.031 -1.942 12.391 1.00 89.62 93 ASP A N 1
ATOM 745 C CA . ASP A 1 93 ? 7.406 -2.133 12.875 1.00 89.62 93 ASP A CA 1
ATOM 746 C C . ASP A 1 93 ? 8.501 -1.536 11.964 1.00 89.62 93 ASP A C 1
ATOM 748 O O . ASP A 1 93 ? 9.695 -1.608 12.262 1.00 89.62 93 ASP A O 1
ATOM 752 N N . GLY A 1 94 ? 8.095 -0.929 10.847 1.00 86.62 94 GLY A N 1
ATOM 753 C CA . GLY A 1 94 ? 8.980 -0.290 9.880 1.00 86.62 94 GLY A CA 1
ATOM 754 C C . GLY A 1 94 ? 9.592 -1.236 8.845 1.00 86.62 94 GLY A C 1
ATOM 755 O O . GLY A 1 94 ? 10.323 -0.754 7.975 1.00 86.62 94 GLY A O 1
ATOM 756 N N . HIS A 1 95 ? 9.292 -2.537 8.871 1.00 91.75 95 HIS A N 1
ATOM 757 C CA . HIS A 1 95 ? 9.746 -3.461 7.836 1.00 91.75 95 HIS A CA 1
ATOM 758 C C . HIS A 1 95 ? 8.831 -3.439 6.598 1.00 91.75 95 HIS A C 1
ATOM 760 O O . HIS A 1 95 ? 7.615 -3.262 6.700 1.00 91.75 95 HIS A O 1
ATOM 766 N N . PRO A 1 96 ? 9.390 -3.649 5.391 1.00 93.12 96 PRO A N 1
ATOM 767 C CA . PRO A 1 96 ? 8.591 -3.814 4.185 1.00 93.12 96 PRO A CA 1
ATOM 768 C C . PRO A 1 96 ? 7.732 -5.074 4.233 1.00 93.12 96 PRO A C 1
ATOM 770 O O . PRO A 1 96 ? 8.237 -6.185 4.411 1.00 93.12 96 PRO A O 1
ATOM 773 N N . LEU A 1 97 ? 6.444 -4.914 3.952 1.00 95.00 97 LEU A N 1
ATOM 774 C CA . LEU A 1 97 ? 5.562 -6.034 3.681 1.00 95.00 97 LEU A CA 1
ATOM 775 C C . LEU A 1 97 ? 5.768 -6.529 2.256 1.00 95.00 97 LEU A C 1
ATOM 777 O O . LEU A 1 97 ? 5.467 -5.831 1.285 1.00 95.00 97 LEU A O 1
ATOM 781 N N . TYR A 1 98 ? 6.251 -7.760 2.141 1.00 94.50 98 TYR A N 1
ATOM 782 C CA . TYR A 1 98 ? 6.424 -8.424 0.858 1.00 94.50 98 TYR A CA 1
ATOM 783 C C . TYR A 1 98 ? 5.083 -8.942 0.344 1.00 94.50 98 TYR A C 1
ATOM 785 O O . TYR A 1 98 ? 4.460 -9.831 0.928 1.00 94.50 98 TYR A O 1
ATOM 793 N N . LEU A 1 99 ? 4.644 -8.377 -0.773 1.00 94.19 99 LEU A N 1
ATOM 794 C CA . LEU A 1 99 ? 3.384 -8.685 -1.422 1.00 94.19 99 LEU A CA 1
ATOM 795 C C . LEU A 1 99 ? 3.623 -9.410 -2.749 1.00 94.19 99 LEU A C 1
ATOM 797 O O . LEU A 1 99 ? 4.642 -9.249 -3.420 1.00 94.19 99 LEU A O 1
ATOM 801 N N . ARG A 1 100 ? 2.641 -10.220 -3.152 1.00 91.88 100 ARG A N 1
ATOM 802 C CA . ARG A 1 100 ? 2.624 -10.830 -4.488 1.00 91.88 100 ARG A CA 1
ATOM 803 C C . ARG A 1 100 ? 2.305 -9.758 -5.522 1.00 91.88 1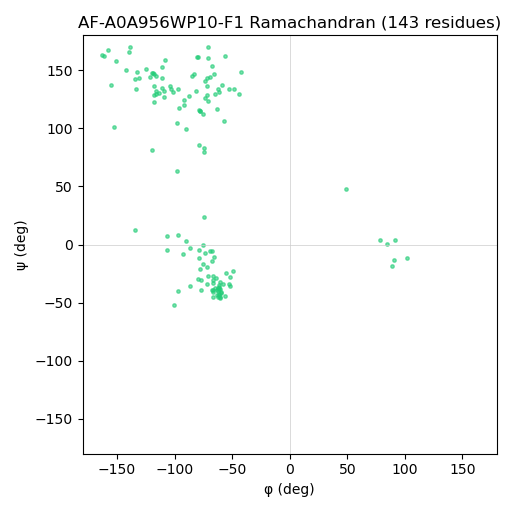00 ARG A C 1
ATOM 805 O O . ARG A 1 100 ? 1.422 -8.947 -5.267 1.00 91.88 100 ARG A O 1
ATOM 812 N N . LEU A 1 101 ? 2.914 -9.817 -6.708 1.00 91.06 101 LEU A N 1
ATOM 813 C CA . LEU A 1 101 ? 2.585 -8.905 -7.814 1.00 91.06 101 LEU A CA 1
ATOM 814 C C . LEU A 1 101 ? 1.078 -8.883 -8.130 1.00 91.06 101 LEU A C 1
ATOM 816 O O . LEU A 1 101 ? 0.515 -7.827 -8.391 1.00 91.06 101 LEU A O 1
ATOM 820 N N . ALA A 1 102 ? 0.408 -10.027 -7.967 1.00 89.12 102 ALA A N 1
ATOM 821 C CA . ALA A 1 102 ? -1.042 -10.168 -8.085 1.00 89.12 102 ALA A CA 1
ATOM 822 C C . ALA A 1 102 ? -1.853 -9.170 -7.230 1.00 89.12 102 ALA A C 1
ATOM 824 O O . ALA A 1 102 ? -2.984 -8.844 -7.580 1.00 89.12 102 ALA A O 1
ATOM 825 N N . THR A 1 103 ? -1.326 -8.687 -6.095 1.00 90.94 103 THR A N 1
ATOM 826 C CA . THR A 1 103 ? -2.026 -7.667 -5.295 1.00 90.94 103 THR A CA 1
ATOM 827 C C . THR A 1 103 ? -2.003 -6.305 -5.975 1.00 90.94 103 THR A C 1
ATOM 829 O O . THR A 1 103 ? -2.983 -5.575 -5.871 1.00 90.94 103 THR A O 1
ATOM 832 N N . LEU A 1 104 ? -0.924 -5.988 -6.693 1.00 87.81 104 LEU A N 1
ATOM 833 C CA . LEU A 1 104 ? -0.757 -4.737 -7.423 1.00 87.81 104 LEU A CA 1
ATOM 834 C C . LEU A 1 104 ? -1.557 -4.737 -8.732 1.00 87.81 104 LEU A C 1
ATOM 836 O O . LEU A 1 104 ? -2.192 -3.744 -9.061 1.00 87.81 104 LEU A O 1
ATOM 840 N N . THR A 1 105 ? -1.600 -5.869 -9.439 1.00 85.31 105 THR A N 1
ATOM 841 C CA . THR A 1 105 ? -2.354 -6.020 -10.699 1.00 85.31 105 THR A CA 1
ATOM 842 C C . THR A 1 105 ? -3.862 -6.222 -10.497 1.00 85.31 105 THR A C 1
ATOM 844 O O . THR A 1 105 ? -4.621 -6.288 -11.463 1.00 85.31 105 THR A O 1
ATOM 847 N N . GLY A 1 106 ? -4.321 -6.343 -9.246 1.00 81.50 106 GLY A N 1
ATOM 848 C CA . GLY A 1 106 ? -5.729 -6.568 -8.904 1.00 81.50 106 GLY A CA 1
ATOM 849 C C . GLY A 1 106 ? -6.212 -8.014 -9.075 1.00 81.50 106 GLY A C 1
ATOM 850 O O . GLY A 1 106 ? -7.387 -8.304 -8.842 1.00 81.50 106 GLY A O 1
ATOM 851 N N . GLU A 1 107 ? -5.328 -8.947 -9.430 1.00 82.19 107 GLU A N 1
ATOM 852 C CA . GLU A 1 107 ? -5.622 -10.386 -9.466 1.00 82.19 107 GLU A CA 1
ATOM 853 C C .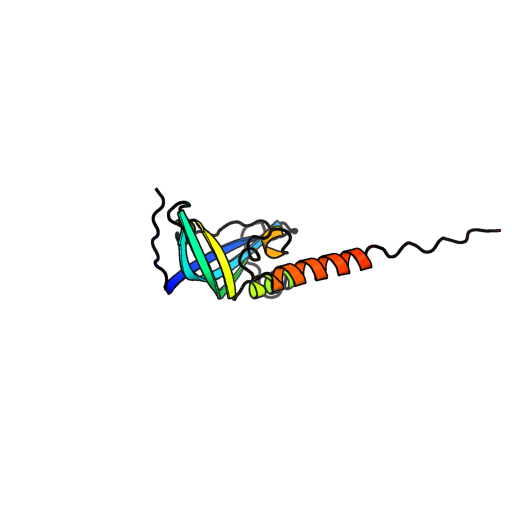 GLU A 1 107 ? -5.884 -10.965 -8.069 1.00 82.19 107 GLU A C 1
ATOM 855 O O . GLU A 1 107 ? -6.642 -11.924 -7.919 1.00 82.19 107 GLU A O 1
ATOM 860 N N . HIS A 1 108 ? -5.299 -10.349 -7.041 1.00 84.06 108 HIS A N 1
ATOM 861 C CA . HIS A 1 108 ? -5.567 -10.606 -5.636 1.00 84.06 108 HIS A CA 1
ATOM 862 C C . HIS A 1 108 ? -6.222 -9.378 -4.998 1.00 84.06 108 HIS A C 1
ATOM 864 O O . HIS A 1 108 ? -5.710 -8.263 -5.064 1.00 84.06 108 HIS A O 1
ATOM 870 N N . ASN A 1 109 ? -7.323 -9.590 -4.283 1.00 79.38 109 ASN A N 1
ATOM 871 C CA . ASN A 1 109 ? -8.192 -8.534 -3.756 1.00 79.38 109 ASN A CA 1
ATOM 872 C C . ASN A 1 109 ? -7.643 -7.764 -2.538 1.00 79.38 109 ASN A C 1
ATOM 874 O O . ASN A 1 109 ? -8.417 -7.206 -1.764 1.00 79.38 109 ASN A O 1
ATOM 878 N N . PHE A 1 110 ? -6.325 -7.733 -2.331 1.00 84.94 110 PHE A N 1
ATOM 879 C CA . PHE A 1 110 ? -5.742 -7.174 -1.108 1.00 84.94 110 PHE A CA 1
ATOM 880 C C . PHE A 1 110 ? -6.089 -5.686 -0.936 1.00 84.94 110 PHE A C 1
ATOM 882 O O . PHE A 1 110 ? -6.534 -5.287 0.137 1.00 84.94 110 PHE A O 1
ATOM 889 N N . PHE A 1 111 ? -5.977 -4.895 -2.009 1.00 82.56 111 PHE A N 1
ATOM 890 C CA . PHE A 1 111 ? -6.284 -3.457 -2.004 1.00 82.56 111 PHE A CA 1
ATOM 891 C C . PHE A 1 111 ? -7.723 -3.110 -2.409 1.00 82.56 111 PHE A C 1
ATOM 893 O O . PHE A 1 111 ? -8.134 -1.962 -2.277 1.00 82.56 111 PHE A O 1
ATOM 900 N N . THR A 1 112 ? -8.501 -4.084 -2.884 1.00 67.38 112 THR A N 1
ATOM 901 C CA . THR A 1 112 ? -9.873 -3.872 -3.384 1.00 67.38 112 THR A CA 1
ATOM 902 C C . THR A 1 112 ? -10.948 -4.399 -2.430 1.00 67.38 112 THR A C 1
ATOM 904 O O . THR A 1 112 ? -12.136 -4.195 -2.658 1.00 67.38 112 THR A O 1
ATOM 907 N N . ARG A 1 113 ? -10.556 -5.064 -1.332 1.00 65.19 113 ARG A N 1
ATOM 908 C CA . ARG A 1 113 ? -11.473 -5.727 -0.389 1.00 65.19 113 ARG A CA 1
ATOM 909 C C . ARG A 1 113 ? -12.460 -4.788 0.311 1.00 65.19 113 ARG A C 1
ATOM 911 O O . ARG A 1 113 ? -13.580 -5.211 0.577 1.00 65.19 113 ARG A O 1
ATOM 918 N N . TYR A 1 114 ? -12.043 -3.568 0.648 1.00 60.38 114 TYR A N 1
ATOM 919 C CA . TYR A 1 114 ? -12.879 -2.590 1.365 1.00 60.38 114 TYR A CA 1
ATOM 920 C C . TYR A 1 114 ? -13.558 -1.590 0.437 1.00 60.38 114 TYR A C 1
ATOM 922 O O . TYR A 1 114 ? -14.147 -0.615 0.903 1.00 60.38 114 TYR A O 1
ATOM 930 N N . GLU A 1 115 ? -13.469 -1.803 -0.871 1.00 54.62 115 GLU A N 1
ATOM 931 C CA . GLU A 1 115 ? -14.151 -0.928 -1.798 1.00 54.62 115 GLU A CA 1
ATOM 932 C C . GLU A 1 115 ? -15.617 -1.308 -1.925 1.00 54.62 115 GLU A C 1
ATOM 934 O O . GLU A 1 115 ? -15.983 -2.469 -2.108 1.00 54.62 115 GLU A O 1
ATOM 939 N N . ASP A 1 116 ? -16.439 -0.269 -1.815 1.00 51.91 116 ASP A N 1
ATOM 940 C CA . ASP A 1 116 ? -17.878 -0.263 -2.023 1.00 51.91 116 ASP A CA 1
ATOM 941 C C . ASP A 1 116 ? -18.269 -1.096 -3.260 1.00 51.91 116 ASP A C 1
ATOM 943 O O . ASP A 1 116 ? -17.529 -1.144 -4.251 1.00 51.91 116 ASP A O 1
ATOM 947 N N . ALA A 1 117 ? -19.454 -1.715 -3.246 1.00 50.84 117 ALA A N 1
ATOM 948 C CA . ALA A 1 117 ? -19.943 -2.646 -4.276 1.00 50.84 117 ALA A CA 1
ATOM 949 C C . ALA A 1 117 ? -19.803 -2.109 -5.721 1.00 50.84 117 ALA A C 1
ATOM 951 O O . ALA A 1 117 ? -19.710 -2.868 -6.687 1.00 50.84 117 ALA A O 1
ATOM 952 N N 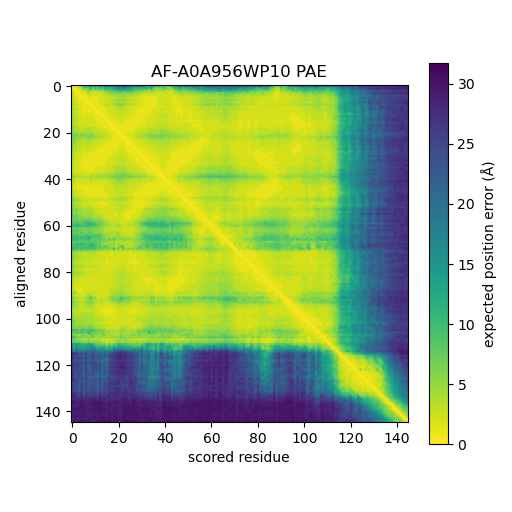. ARG A 1 118 ? -19.729 -0.781 -5.865 1.00 47.09 118 ARG A N 1
ATOM 953 C CA . ARG A 1 118 ? -19.508 -0.041 -7.112 1.00 47.09 118 ARG A CA 1
ATOM 954 C C . ARG A 1 118 ? -18.122 -0.231 -7.740 1.00 47.09 118 ARG A C 1
ATOM 956 O O . ARG A 1 118 ? -18.029 -0.141 -8.961 1.00 47.09 118 ARG A O 1
ATOM 963 N N . VAL A 1 119 ? -17.058 -0.475 -6.972 1.00 50.47 119 VAL A N 1
ATOM 964 C CA . VAL A 1 119 ? -15.710 -0.686 -7.543 1.00 50.47 119 VAL A CA 1
ATOM 965 C C . VAL A 1 119 ? -15.489 -2.149 -7.914 1.00 50.47 119 VAL A C 1
ATOM 967 O O . VAL A 1 119 ? -14.948 -2.433 -8.982 1.00 50.47 119 VAL A O 1
ATOM 970 N N . ILE A 1 120 ? -16.042 -3.072 -7.121 1.00 55.09 120 ILE A N 1
ATOM 971 C CA . ILE A 1 120 ? -16.139 -4.494 -7.479 1.00 55.09 120 ILE A CA 1
ATOM 972 C C . ILE A 1 120 ? -16.880 -4.651 -8.817 1.00 55.09 120 ILE A C 1
ATOM 974 O O . ILE A 1 120 ? -16.401 -5.359 -9.702 1.00 55.09 120 ILE A O 1
ATOM 978 N N . ALA A 1 121 ? -17.990 -3.929 -9.016 1.00 55.00 121 ALA A N 1
ATOM 979 C CA . ALA A 1 121 ? -18.731 -3.931 -10.279 1.00 55.00 121 ALA A CA 1
ATOM 980 C C . ALA A 1 121 ? -17.881 -3.462 -11.479 1.00 55.00 121 ALA A C 1
ATOM 982 O O . ALA A 1 121 ? -17.909 -4.108 -12.525 1.00 55.00 121 ALA A O 1
ATOM 983 N N . ARG A 1 122 ? -17.064 -2.407 -11.324 1.00 55.97 122 ARG A N 1
ATOM 984 C CA . ARG A 1 122 ? -16.151 -1.942 -12.389 1.00 55.97 122 ARG A CA 1
ATOM 985 C C . ARG A 1 122 ? -15.034 -2.941 -12.684 1.00 55.97 122 ARG A C 1
ATOM 987 O O . ARG A 1 122 ? -14.700 -3.146 -13.847 1.00 55.97 122 ARG A O 1
ATOM 994 N N . GLY A 1 123 ? -14.473 -3.579 -11.655 1.00 53.88 123 GLY A N 1
ATOM 995 C CA . GLY A 1 123 ? -13.455 -4.621 -11.823 1.00 53.88 123 GLY A CA 1
ATOM 996 C C . GLY A 1 123 ? -13.994 -5.849 -12.565 1.00 53.88 123 GLY A C 1
ATOM 997 O O . GLY A 1 123 ? -13.317 -6.403 -13.431 1.00 53.88 123 GLY A O 1
ATOM 998 N N . ILE A 1 124 ? -15.242 -6.238 -12.285 1.00 64.62 124 ILE A N 1
ATOM 999 C CA . ILE A 1 124 ? -15.941 -7.305 -13.014 1.00 64.62 124 ILE A CA 1
ATOM 1000 C C . ILE A 1 124 ? -16.211 -6.884 -14.467 1.00 64.62 124 ILE A C 1
ATOM 1002 O O . ILE A 1 124 ? -15.933 -7.659 -15.382 1.00 64.62 124 ILE A O 1
ATOM 1006 N N . GLU A 1 125 ? -16.685 -5.658 -14.704 1.00 61.12 125 GLU A N 1
ATOM 1007 C CA . GLU A 1 125 ? -16.954 -5.135 -16.052 1.00 61.12 125 GLU A CA 1
ATOM 1008 C C . GLU A 1 125 ? -15.682 -5.068 -16.917 1.00 61.12 125 GLU A C 1
ATOM 1010 O O . GLU A 1 125 ? -15.689 -5.498 -18.073 1.00 61.12 125 GLU A O 1
ATOM 1015 N N . ALA A 1 126 ? -14.562 -4.612 -16.349 1.00 64.38 126 ALA A N 1
ATOM 1016 C CA . ALA A 1 126 ? -13.270 -4.575 -17.034 1.00 64.38 126 ALA A CA 1
ATOM 1017 C C . ALA A 1 126 ? -12.775 -5.982 -17.417 1.00 64.38 126 ALA A C 1
ATOM 1019 O O . ALA A 1 126 ? -12.289 -6.190 -18.532 1.00 64.38 126 ALA A O 1
ATOM 1020 N N . ARG A 1 127 ? -12.957 -6.972 -16.530 1.00 65.88 127 ARG A N 1
ATOM 1021 C CA . ARG A 1 127 ? -12.589 -8.374 -16.789 1.00 65.88 127 ARG A CA 1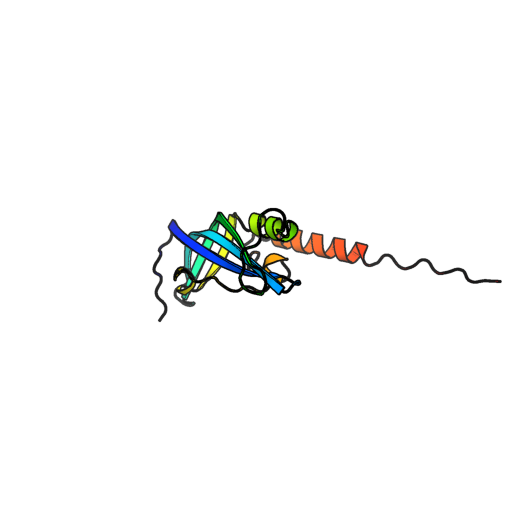
ATOM 1022 C C . ARG A 1 127 ? -13.446 -9.003 -17.888 1.00 65.88 127 ARG A C 1
ATOM 1024 O O . ARG A 1 127 ? -12.925 -9.740 -18.720 1.00 65.88 127 ARG A O 1
ATOM 1031 N N . LEU A 1 128 ? -14.744 -8.695 -17.913 1.00 69.69 128 LEU A N 1
ATOM 1032 C CA . LEU A 1 128 ? -15.660 -9.162 -18.955 1.00 69.69 128 LEU A CA 1
ATOM 1033 C C . LEU A 1 128 ? -15.331 -8.548 -20.322 1.00 69.69 128 LEU A C 1
ATOM 1035 O O . LEU A 1 128 ? -15.331 -9.273 -21.313 1.00 69.69 128 LEU A O 1
ATOM 1039 N N . ARG A 1 129 ? -14.982 -7.254 -20.384 1.00 69.19 129 ARG A N 1
ATOM 1040 C CA . ARG A 1 129 ? -14.542 -6.611 -21.636 1.00 69.19 129 ARG A CA 1
ATOM 1041 C C . ARG A 1 129 ? -13.264 -7.225 -22.194 1.00 69.19 129 ARG A C 1
ATOM 1043 O O . ARG A 1 129 ? -13.219 -7.515 -23.383 1.00 69.19 129 ARG A O 1
ATOM 1050 N N . ARG A 1 130 ? -12.259 -7.468 -21.347 1.00 67.56 130 ARG A N 1
ATOM 1051 C CA . ARG A 1 130 ? -10.995 -8.083 -21.782 1.00 67.56 130 ARG A CA 1
ATOM 1052 C C . ARG A 1 130 ? -11.225 -9.491 -22.344 1.00 67.56 130 ARG A C 1
ATOM 1054 O O . ARG A 1 130 ? -10.754 -9.807 -23.427 1.00 67.56 130 ARG A O 1
ATOM 1061 N N . ARG A 1 131 ? -12.066 -10.288 -21.677 1.00 64.00 131 ARG A N 1
ATOM 1062 C CA . ARG A 1 131 ? -12.428 -11.637 -22.139 1.00 64.00 131 ARG A CA 1
ATOM 1063 C C . ARG A 1 131 ? -13.249 -11.633 -23.434 1.00 64.00 131 ARG A C 1
ATOM 1065 O O . ARG A 1 131 ? -13.111 -12.541 -24.239 1.00 64.00 131 ARG A O 1
ATOM 1072 N N . ALA A 1 132 ? -14.093 -10.624 -23.645 1.00 63.66 132 ALA A N 1
ATOM 1073 C CA . ALA A 1 132 ? -14.837 -10.462 -24.895 1.00 63.66 132 ALA A CA 1
ATOM 1074 C C . ALA A 1 132 ? -13.937 -10.046 -26.073 1.00 63.66 132 ALA A C 1
ATOM 1076 O O . ALA A 1 132 ? -14.255 -10.362 -27.211 1.00 63.66 132 ALA A O 1
ATOM 1077 N N . GLN A 1 133 ? -12.816 -9.370 -25.807 1.00 59.38 133 GLN A N 1
ATOM 1078 C CA . GLN A 1 133 ? -11.816 -9.012 -26.820 1.00 59.38 133 GLN A CA 1
ATOM 1079 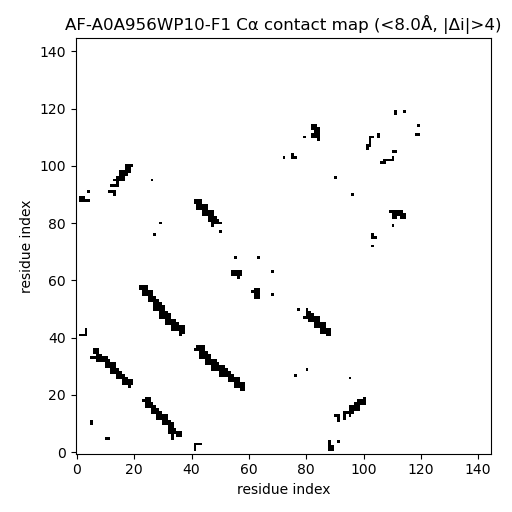C C . GLN A 1 133 ? -10.880 -10.186 -27.161 1.00 59.38 133 GLN A C 1
ATOM 1081 O O . GLN A 1 133 ? -10.440 -10.300 -28.300 1.00 59.38 133 GLN A O 1
ATOM 1086 N N . GLU A 1 134 ? -10.628 -11.089 -26.208 1.00 56.09 134 GLU A N 1
ATOM 1087 C CA . GLU A 1 134 ? -9.869 -12.335 -26.425 1.00 56.09 134 GLU A CA 1
ATOM 1088 C C . GLU A 1 134 ? -10.641 -13.385 -27.247 1.00 56.09 134 GLU A C 1
ATOM 1090 O O . GLU A 1 134 ? -10.029 -14.274 -27.832 1.00 56.09 134 GLU A O 1
ATOM 1095 N N . VAL A 1 135 ? -11.972 -13.282 -27.343 1.00 53.69 135 VAL A N 1
ATOM 1096 C CA . VAL A 1 135 ? -12.806 -14.131 -28.213 1.00 53.69 135 VAL A CA 1
ATOM 1097 C C . VAL A 1 135 ? -13.102 -13.382 -29.515 1.00 53.69 135 VAL A C 1
ATOM 1099 O O . VAL A 1 135 ? -14.247 -13.069 -29.827 1.00 53.69 135 VAL A O 1
ATOM 1102 N N . THR A 1 136 ? -12.058 -13.077 -30.283 1.00 48.56 136 THR A N 1
ATOM 1103 C CA . THR A 1 136 ? -12.223 -12.856 -31.726 1.00 48.56 136 THR A CA 1
ATOM 1104 C C . THR A 1 136 ? -11.835 -14.174 -32.396 1.00 48.56 136 THR A C 1
ATOM 1106 O O . THR A 1 136 ? -10.653 -14.514 -32.366 1.00 48.56 136 THR A O 1
ATOM 1109 N N . PRO A 1 137 ? -12.788 -14.986 -32.890 1.00 48.41 137 PRO A N 1
ATOM 1110 C CA . PRO A 1 137 ? -12.446 -16.223 -33.579 1.00 48.41 137 PRO A CA 1
ATOM 1111 C C . PRO A 1 137 ? -11.642 -15.893 -34.841 1.00 48.41 137 PRO A C 1
ATOM 1113 O O . PRO A 1 137 ? -12.012 -14.980 -35.580 1.00 48.41 137 PRO A O 1
ATOM 1116 N N . GLU A 1 138 ? -10.547 -16.630 -35.051 1.00 50.59 138 GLU A N 1
ATOM 1117 C CA . GLU A 1 138 ? -9.837 -16.699 -36.329 1.00 50.59 138 GLU A CA 1
ATOM 1118 C C . GLU A 1 138 ? -10.854 -16.850 -37.465 1.00 50.59 138 GLU A C 1
ATOM 1120 O O . GLU A 1 138 ? -11.753 -17.697 -37.404 1.00 50.59 138 GLU A O 1
ATOM 1125 N N . GLU A 1 139 ? -10.725 -16.001 -38.487 1.00 56.53 139 GLU A N 1
ATOM 1126 C CA . GLU A 1 139 ? -11.445 -16.173 -39.743 1.00 56.53 139 GLU A CA 1
ATOM 1127 C C . GLU A 1 139 ? -11.182 -17.593 -40.269 1.00 56.53 139 GLU A C 1
ATOM 1129 O O . GLU A 1 139 ? -10.029 -18.036 -40.267 1.00 56.53 139 GLU A O 1
ATOM 1134 N N . PRO A 1 140 ? -12.209 -18.336 -40.717 1.00 49.38 140 PRO A N 1
ATOM 1135 C CA . PRO A 1 140 ? -11.965 -19.606 -41.373 1.00 49.38 140 PRO A CA 1
ATOM 1136 C C . PRO A 1 140 ? -11.171 -19.335 -42.652 1.00 49.38 140 PRO A C 1
ATOM 1138 O O . PRO A 1 140 ? -11.643 -18.649 -43.557 1.00 49.38 140 PRO A O 1
ATOM 1141 N N . SER A 1 141 ? -9.952 -19.869 -42.705 1.00 56.53 141 SER A N 1
ATOM 1142 C CA . SER A 1 141 ? -9.166 -19.967 -43.926 1.00 56.53 141 SER A CA 1
ATOM 1143 C C . SER A 1 141 ? -9.975 -20.755 -44.953 1.00 56.53 141 SER A C 1
ATOM 1145 O O . SER A 1 141 ? -10.143 -21.970 -44.815 1.00 56.53 141 SER A O 1
ATOM 1147 N N . ASP A 1 142 ? -10.503 -20.052 -45.949 1.00 47.75 142 ASP A N 1
ATOM 1148 C CA . ASP A 1 142 ? -11.179 -20.643 -47.096 1.00 47.75 142 ASP A CA 1
ATOM 1149 C C . ASP A 1 142 ? -10.100 -21.241 -48.011 1.00 47.75 142 ASP A C 1
ATOM 1151 O O . ASP A 1 142 ? -9.580 -20.596 -48.919 1.00 47.75 142 ASP A O 1
ATOM 1155 N N . ASP A 1 143 ? -9.677 -22.463 -47.687 1.00 58.56 143 ASP A N 1
ATOM 1156 C CA . ASP A 1 143 ? -8.889 -23.297 -48.584 1.00 58.56 143 ASP A CA 1
ATOM 1157 C C . ASP A 1 143 ? -9.881 -24.130 -49.400 1.00 58.56 143 ASP A C 1
ATOM 1159 O O . ASP A 1 143 ? -10.476 -25.099 -48.916 1.00 58.56 143 ASP A O 1
ATOM 1163 N N . SER A 1 144 ? -10.149 -23.692 -50.629 1.00 54.75 144 SER A N 1
ATOM 1164 C CA . SER A 1 144 ? -10.903 -24.462 -51.615 1.00 54.75 144 SER A CA 1
ATOM 1165 C C . SER A 1 144 ? -10.506 -24.079 -53.042 1.00 54.75 144 SER A C 1
ATOM 1167 O O . SER A 1 144 ? -11.022 -23.116 -53.601 1.00 54.75 144 SER A O 1
ATOM 1169 N N . ALA A 1 145 ? -9.665 -24.963 -53.596 1.00 52.66 145 ALA A N 1
ATOM 1170 C CA . ALA A 1 145 ? -9.489 -25.359 -55.003 1.00 52.66 145 ALA A CA 1
ATOM 1171 C C . ALA A 1 145 ? -8.728 -24.436 -55.974 1.00 52.66 145 ALA A C 1
ATOM 1173 O O . ALA A 1 145 ? -9.228 -23.351 -56.337 1.00 52.66 145 ALA A O 1
#

Solvent-accessible surface area (backbone atoms only — not comparable to full-atom values): 8418 Å² total; per-residue (Å²): 128,80,62,75,91,70,52,66,79,38,70,49,62,35,38,40,30,29,57,46,95,93,54,26,33,45,35,41,33,28,37,30,33,31,68,42,77,39,79,95,70,43,25,37,32,30,28,28,67,37,78,72,51,70,52,42,25,43,72,89,65,50,73,57,58,85,92,75,57,67,62,74,60,52,53,47,57,60,68,46,46,65,33,37,39,74,44,53,36,70,53,68,74,68,55,64,45,81,45,62,49,43,41,68,74,58,79,33,58,63,60,54,68,69,52,56,74,70,53,57,48,50,56,52,51,54,53,51,51,52,55,58,63,70,64,64,78,79,78,81,80,86,83,78,135

Nearest PDB structures (foldseek):
  7qiz-assembly1_v  TM=5.342E-01  e=3.649E+00  Solanum lycopersicum
  8b2l-assembly1_F1  TM=5.336E-01  e=3.870E+00  Nicotiana tabacum
  7mqa-assembly1_NM  TM=5.467E-01  e=3.870E+00  Homo sapiens
  8hkx-assembly1_S3AE  TM=4.095E-01  e=3.058E+00  Sulfolobus acidocaldarius DSM 639
  7aju-assembly1_DA  TM=2.366E-01  e=6.202E+00  Saccharomyces cerevisiae S288C

Radius of gyration: 19.65 Å; Cα contacts (8 Å, |Δi|>4): 235; chains: 1; bounding box: 41×35×77 Å

Secondary structure (DSSP, 8-state):
-------TT-EEEEEEEEE-TTS-EEEEEEEEEEEEEEGGGTEEEEEEEEEEEEEEE-TTSPBPPGGGS-HHHHHHHHTTTT-EEEEEGGGGSS--EEE-HHHHTTSSTTTTTTS-HHHHHHHHHHHHHHHHHH-----------

pLDDT: mean 83.84, std 15.53, range [47.09, 97.62]

Sequence (145 aa):
MPEAHYQPGQSFSLQFAWRLPNGDYLRAIFQATVLDLVPGADKYVIRLARFLAGREDEADGRVKPLDELEGEYWDLVRELSGRTITIAYEADDGHPLYLRLATLTGEHNFFTRYEDARVIARGIEARLRRRAQEVTPEEPSDDSA